Protein AF-A0A350PFJ7-F1 (afdb_monomer)

Foldseek 3Di:
DDDDDPVRVVVVVVVVVVVVVVVVVVVVVVVPDDPPDAEEAEEDLDPPFDDDPRTYNAPQVNLVPHAAQHEYEQEWDLDENEEYEREQHHNYEYEWPQQPPVSCPDDVSTTSEYEEYEYEPYDNYHYYRHHYNYYHHDYPVD

Mean predicted aligned error: 9.51 Å

Structure (mmCIF, N/CA/C/O backbone):
data_AF-A0A350PFJ7-F1
#
_entry.id   AF-A0A350PFJ7-F1
#
loop_
_atom_site.group_PDB
_atom_site.id
_atom_site.type_symbol
_atom_site.label_atom_id
_atom_site.label_alt_id
_atom_site.label_comp_id
_atom_site.label_asym_id
_atom_site.label_entity_id
_atom_site.label_seq_id
_atom_site.pdbx_PDB_ins_code
_atom_site.Cartn_x
_atom_site.Cartn_y
_atom_site.Cartn_z
_atom_site.occupancy
_atom_site.B_iso_or_equiv
_atom_site.auth_seq_id
_atom_site.auth_comp_id
_atom_site.auth_asym_id
_atom_site.auth_atom_id
_atom_site.pdbx_PDB_model_num
ATOM 1 N N . MET A 1 1 ? -25.234 16.653 65.187 1.00 51.38 1 MET A N 1
ATOM 2 C CA . MET A 1 1 ? -24.489 15.515 64.608 1.00 51.38 1 MET A CA 1
ATOM 3 C C . MET A 1 1 ? -25.539 14.545 64.087 1.00 51.38 1 MET A C 1
ATOM 5 O O . MET A 1 1 ? -26.261 13.980 64.895 1.00 51.38 1 MET A O 1
ATOM 9 N N . GLY A 1 2 ? -25.783 14.527 62.773 1.00 57.94 2 GLY A N 1
ATOM 10 C CA . GLY A 1 2 ? -26.929 13.815 62.195 1.00 57.94 2 GLY A CA 1
ATOM 11 C C . GLY A 1 2 ? -26.809 12.311 62.425 1.00 57.94 2 GLY A C 1
ATOM 12 O O . GLY A 1 2 ? -25.843 11.702 61.976 1.00 57.94 2 GLY A O 1
ATOM 13 N N . ILE A 1 3 ? -27.760 11.730 63.156 1.00 60.72 3 ILE A N 1
ATOM 14 C CA . ILE A 1 3 ? -27.820 10.288 63.394 1.00 60.72 3 ILE A CA 1
ATOM 15 C C . ILE A 1 3 ? -28.457 9.676 62.147 1.00 60.72 3 ILE A C 1
ATOM 17 O O . ILE A 1 3 ? -29.678 9.673 62.000 1.00 60.72 3 ILE A O 1
ATOM 21 N N . TYR A 1 4 ? -27.635 9.228 61.202 1.00 71.44 4 TYR A N 1
ATOM 22 C CA . TYR A 1 4 ? -28.133 8.422 60.093 1.00 71.44 4 TYR A CA 1
ATOM 23 C C . TYR A 1 4 ? -28.652 7.094 60.650 1.00 71.44 4 TYR A C 1
ATOM 25 O O . TYR A 1 4 ? -28.008 6.475 61.497 1.00 71.44 4 TYR A O 1
ATOM 33 N N . SER A 1 5 ? -29.823 6.654 60.189 1.00 81.81 5 SER A N 1
ATOM 34 C CA . SER A 1 5 ? -30.316 5.315 60.512 1.00 81.81 5 SER A CA 1
ATOM 35 C C . SER A 1 5 ? -29.375 4.260 59.919 1.00 81.81 5 SER A C 1
ATOM 37 O O . SER A 1 5 ? -28.733 4.506 58.896 1.00 81.81 5 SER A O 1
ATOM 39 N N . ASN A 1 6 ? -29.314 3.064 60.517 1.00 84.06 6 ASN A N 1
ATOM 40 C CA . ASN A 1 6 ? -28.533 1.948 59.958 1.00 84.06 6 ASN A CA 1
ATOM 41 C C . ASN A 1 6 ? -28.892 1.676 58.484 1.00 84.06 6 ASN A C 1
ATOM 43 O O . ASN A 1 6 ? -28.002 1.451 57.670 1.00 84.06 6 ASN A O 1
ATOM 47 N N . LEU A 1 7 ? -30.175 1.816 58.128 1.00 83.06 7 LEU A N 1
ATOM 48 C CA . LEU A 1 7 ? -30.663 1.720 56.748 1.00 83.06 7 LEU A CA 1
ATOM 49 C C . LEU A 1 7 ? -30.056 2.794 55.826 1.00 83.06 7 LEU A C 1
ATOM 51 O O . LEU A 1 7 ? -29.713 2.509 54.682 1.00 83.06 7 LEU A O 1
ATOM 55 N N . GLY A 1 8 ? -29.893 4.028 56.314 1.00 82.94 8 GLY A N 1
ATOM 56 C CA . GLY A 1 8 ? -29.257 5.112 55.561 1.00 82.94 8 GLY A CA 1
ATOM 57 C C . GLY A 1 8 ? -27.761 4.880 55.325 1.00 82.94 8 GLY A C 1
ATOM 58 O O . GLY A 1 8 ? -27.262 5.149 54.232 1.00 82.94 8 GLY A O 1
ATOM 59 N N . ILE A 1 9 ? -27.054 4.329 56.317 1.00 85.75 9 ILE A N 1
ATOM 60 C CA . ILE A 1 9 ? -25.631 3.965 56.202 1.00 85.75 9 ILE A CA 1
ATOM 61 C C . ILE A 1 9 ? -25.450 2.815 55.202 1.00 85.75 9 ILE A C 1
ATOM 63 O O . ILE A 1 9 ? -24.566 2.870 54.345 1.00 85.75 9 ILE A O 1
ATOM 67 N N . GLU A 1 10 ? -26.309 1.796 55.268 1.00 89.88 10 GLU A N 1
ATOM 68 C CA . GLU A 1 10 ? -26.300 0.666 54.336 1.00 89.88 10 GLU A CA 1
ATOM 69 C C . GLU A 1 10 ? -26.555 1.122 52.893 1.00 89.88 10 GLU A C 1
ATOM 71 O O . GLU A 1 10 ? -25.810 0.755 51.979 1.00 89.88 10 GLU A O 1
ATOM 76 N N . TYR A 1 11 ? -27.548 1.994 52.689 1.00 87.62 11 TYR A N 1
ATOM 77 C CA .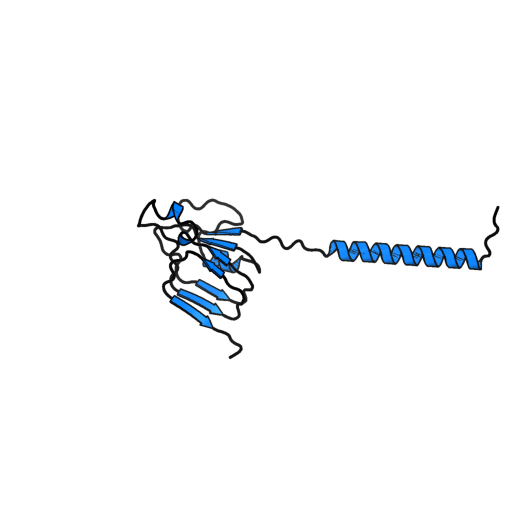 TYR A 1 11 ? -27.853 2.551 51.373 1.00 87.62 11 TYR A CA 1
ATOM 78 C C . TYR A 1 11 ? -26.674 3.350 50.805 1.00 87.62 11 TYR A C 1
ATOM 80 O O . TYR A 1 11 ? -26.305 3.173 49.643 1.00 87.62 11 TYR A O 1
ATOM 88 N N . PHE A 1 12 ? -26.036 4.187 51.626 1.00 88.88 12 PHE A N 1
ATOM 89 C CA . PHE A 1 12 ? -24.862 4.958 51.219 1.00 88.88 12 PHE A CA 1
ATOM 90 C C . PHE A 1 12 ? -23.678 4.061 50.828 1.00 88.88 12 PHE A C 1
ATOM 92 O O . PHE A 1 12 ? -23.053 4.280 49.788 1.00 88.88 12 PHE A O 1
ATOM 99 N N . ASN A 1 13 ? -23.392 3.018 51.611 1.00 91.56 13 ASN A N 1
ATOM 100 C CA . ASN A 1 13 ? -22.319 2.068 51.303 1.00 91.56 13 ASN A CA 1
ATOM 101 C C . ASN A 1 13 ? -22.591 1.312 49.997 1.00 91.56 13 ASN A C 1
ATOM 103 O O . ASN A 1 13 ? -21.701 1.204 49.153 1.00 91.56 13 ASN A O 1
ATOM 107 N N . LYS A 1 14 ? -23.840 0.885 49.778 1.00 92.44 14 LYS A N 1
ATOM 108 C CA . LYS A 1 14 ? -24.258 0.249 48.525 1.00 92.44 14 LYS A CA 1
ATOM 109 C C . LYS A 1 14 ? -24.057 1.174 47.321 1.00 92.44 14 LYS A C 1
ATOM 111 O O . LYS A 1 14 ? -23.516 0.736 46.309 1.00 92.44 14 LYS A O 1
ATOM 116 N N . GLN A 1 15 ? -24.432 2.451 47.434 1.00 93.75 15 GLN A N 1
ATOM 117 C CA . GLN A 1 15 ? -24.214 3.448 46.377 1.00 93.75 15 GLN A CA 1
ATOM 118 C C . GLN A 1 15 ? -22.722 3.672 46.098 1.00 93.75 15 GLN A C 1
ATOM 120 O O . GLN A 1 15 ? -22.299 3.684 44.942 1.00 93.75 15 GLN A O 1
ATOM 125 N N . LYS A 1 16 ? -21.900 3.766 47.148 1.00 92.94 16 LYS A N 1
ATOM 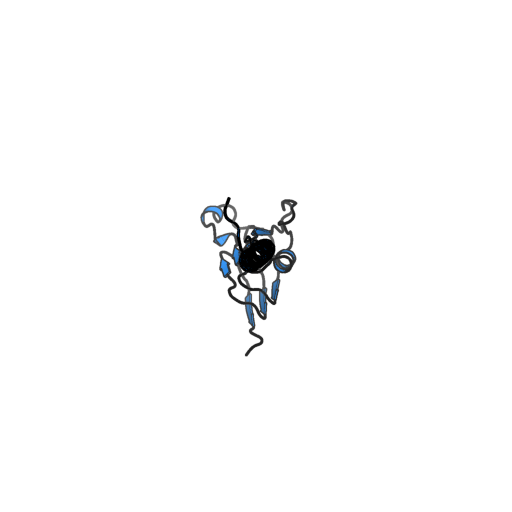126 C CA . LYS A 1 16 ? -20.440 3.892 47.036 1.00 92.94 16 LYS A CA 1
ATOM 127 C C . LYS A 1 16 ? -19.813 2.699 46.311 1.00 92.94 16 LYS A C 1
ATOM 129 O O . LYS A 1 16 ? -18.929 2.889 45.477 1.00 92.94 16 LYS A O 1
ATOM 134 N N . ASP A 1 17 ? -20.261 1.482 46.601 1.00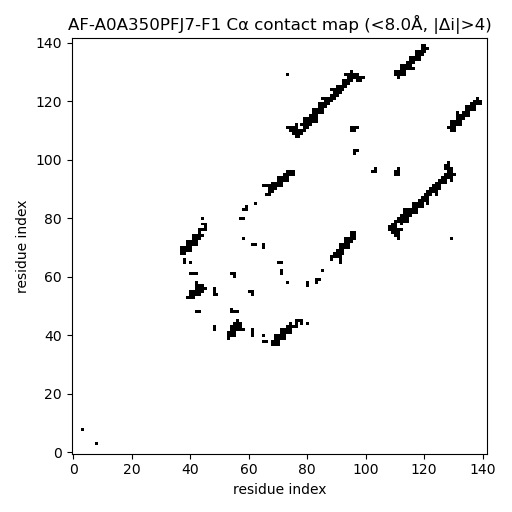 94.75 17 ASP A N 1
ATOM 135 C CA . ASP A 1 17 ? -19.747 0.280 45.942 1.00 94.75 17 ASP A CA 1
ATOM 136 C C . ASP A 1 17 ? -20.210 0.172 44.486 1.00 94.75 17 ASP A C 1
ATOM 138 O O . ASP A 1 17 ? -19.428 -0.238 43.628 1.00 94.75 17 ASP A O 1
ATOM 142 N N . ILE A 1 18 ? -21.433 0.610 44.175 1.00 95.50 18 ILE A N 1
ATOM 143 C CA . ILE A 1 18 ? -21.905 0.746 42.790 1.00 95.50 18 ILE A CA 1
ATOM 144 C C . ILE A 1 18 ? -21.035 1.757 42.029 1.00 95.50 18 ILE A C 1
ATOM 146 O O . ILE A 1 18 ? -20.537 1.434 40.952 1.00 95.50 18 ILE A O 1
ATOM 150 N N . MET A 1 19 ? -20.764 2.934 42.602 1.00 95.88 19 MET A N 1
ATOM 151 C CA . MET A 1 19 ? -19.914 3.953 41.970 1.00 95.88 19 MET A CA 1
ATOM 152 C C . MET A 1 19 ? -18.490 3.451 41.702 1.00 95.88 19 MET A C 1
ATOM 154 O O . MET A 1 19 ? -17.950 3.701 40.627 1.00 95.88 19 MET A O 1
ATOM 158 N N . LYS A 1 20 ? -17.887 2.694 42.627 1.00 93.56 20 LYS A N 1
ATOM 159 C CA . LYS A 1 20 ? -16.562 2.082 42.412 1.00 93.56 20 LYS A CA 1
ATOM 160 C C . LYS A 1 20 ? -16.563 1.075 41.266 1.00 93.56 20 LYS A C 1
ATOM 162 O O . LYS A 1 20 ? -15.615 1.049 40.488 1.00 93.56 20 LYS A O 1
ATOM 167 N N . LYS A 1 21 ? -17.610 0.252 41.156 1.00 94.75 21 LYS A N 1
ATOM 168 C CA . LYS A 1 21 ? -17.749 -0.724 40.064 1.00 94.75 21 LYS A CA 1
ATOM 169 C C . LYS A 1 21 ? -17.904 -0.029 38.715 1.00 94.75 21 LYS A C 1
ATOM 171 O O . LYS A 1 21 ? -17.262 -0.441 37.756 1.00 94.75 21 LYS A O 1
ATOM 176 N N . ILE A 1 22 ? -18.698 1.043 38.660 1.00 95.56 22 ILE A N 1
ATOM 177 C CA . ILE A 1 22 ? -18.850 1.871 37.455 1.00 95.56 22 ILE A CA 1
ATOM 178 C C . ILE A 1 22 ? -17.509 2.501 37.069 1.00 95.56 22 ILE A C 1
ATOM 180 O O . ILE A 1 22 ? -17.117 2.430 35.909 1.00 95.56 22 ILE A O 1
ATOM 184 N N . LEU A 1 23 ? -16.775 3.061 38.035 1.00 95.69 23 LEU A N 1
ATOM 185 C CA . LEU A 1 23 ? -15.456 3.645 37.786 1.00 95.69 23 LEU A CA 1
ATOM 186 C C . LEU A 1 23 ? -14.456 2.600 37.268 1.00 95.69 23 LEU A C 1
ATOM 188 O O . LEU A 1 23 ? -13.729 2.866 36.317 1.00 95.69 23 LEU A O 1
ATOM 192 N N . PHE A 1 24 ? -14.445 1.405 37.863 1.00 95.50 24 PHE A N 1
ATOM 193 C CA . PHE A 1 24 ? -13.586 0.307 37.423 1.00 95.50 24 PHE A CA 1
ATOM 194 C C . PHE A 1 24 ? -13.915 -0.138 35.994 1.00 95.50 24 PHE A C 1
ATOM 196 O O . PHE A 1 24 ? -13.009 -0.305 35.182 1.00 95.50 24 PHE A O 1
ATOM 203 N N . LEU A 1 25 ? -15.204 -0.266 35.665 1.00 95.25 25 LEU A N 1
ATOM 204 C CA . LEU A 1 25 ? -15.653 -0.601 34.314 1.00 95.25 25 LEU A CA 1
ATOM 205 C C . LEU A 1 25 ? -15.230 0.469 33.300 1.00 95.25 25 LEU A C 1
ATOM 207 O O . LEU A 1 25 ? -14.749 0.130 32.224 1.00 95.25 25 LEU A O 1
ATOM 211 N N . LEU A 1 26 ? -15.359 1.750 33.652 1.00 94.88 26 LEU A N 1
ATOM 212 C CA . LEU A 1 26 ? -14.966 2.852 32.775 1.00 94.88 26 LEU A CA 1
ATOM 213 C C . LEU A 1 26 ? -13.462 2.810 32.457 1.00 94.88 26 LEU A C 1
ATOM 215 O O . LEU A 1 26 ? -13.070 2.961 31.304 1.00 94.88 26 LEU A O 1
ATOM 219 N N . ILE A 1 27 ? -12.623 2.556 33.467 1.00 92.88 27 ILE A N 1
ATOM 220 C CA . ILE A 1 27 ? -11.168 2.426 33.291 1.00 92.88 27 ILE A CA 1
ATOM 221 C C . ILE A 1 27 ? -10.830 1.194 32.442 1.00 92.88 27 ILE A C 1
ATOM 223 O O . ILE A 1 27 ? -9.974 1.285 31.567 1.00 92.88 27 ILE A O 1
ATOM 227 N N . ALA A 1 28 ? -11.516 0.068 32.655 1.00 91.50 28 ALA A N 1
ATOM 228 C CA . ALA A 1 28 ? -11.304 -1.147 31.871 1.00 91.50 28 ALA A CA 1
ATOM 229 C C . ALA A 1 28 ? -11.630 -0.944 30.380 1.00 91.50 28 ALA A C 1
ATOM 231 O O . ALA A 1 28 ? -10.858 -1.378 29.533 1.00 91.50 28 ALA A O 1
ATOM 232 N N . VAL A 1 29 ? -12.718 -0.232 30.060 1.00 91.25 29 VAL A N 1
ATOM 233 C CA . VAL A 1 29 ? -13.089 0.102 28.671 1.00 91.25 29 VAL A CA 1
ATOM 234 C C . VAL A 1 29 ? -12.080 1.062 28.036 1.00 91.25 29 VAL A C 1
ATOM 236 O O . VAL A 1 29 ? -11.696 0.892 26.884 1.00 91.25 29 VAL A O 1
ATOM 239 N N . LEU A 1 30 ? -11.597 2.058 28.782 1.00 87.44 30 LEU A N 1
ATOM 240 C CA . LEU A 1 30 ? -10.575 2.977 28.271 1.00 87.44 30 LEU A CA 1
ATOM 241 C C . LEU A 1 30 ? -9.227 2.278 28.039 1.00 87.44 30 LEU A C 1
ATOM 243 O O . LEU A 1 30 ? -8.510 2.637 27.110 1.00 87.44 30 LEU A O 1
ATOM 247 N N . ALA A 1 31 ? -8.897 1.261 28.839 1.00 84.06 31 ALA A N 1
ATOM 248 C CA . ALA A 1 31 ? -7.673 0.479 28.685 1.00 84.06 31 ALA A CA 1
ATOM 249 C C . ALA A 1 31 ? -7.675 -0.429 27.441 1.00 84.06 31 ALA A C 1
ATOM 251 O O . ALA A 1 31 ? -6.606 -0.829 26.990 1.00 84.06 31 ALA A O 1
ATOM 252 N N . THR A 1 32 ? -8.845 -0.741 26.870 1.00 78.25 32 THR A N 1
ATOM 253 C CA . THR A 1 32 ? -8.956 -1.538 25.634 1.00 78.25 32 THR A CA 1
ATOM 254 C C . THR A 1 32 ? -8.892 -0.704 24.356 1.00 78.25 32 THR A C 1
ATOM 256 O O . THR A 1 32 ? -8.967 -1.261 23.264 1.00 78.25 32 THR A O 1
ATOM 259 N N . GLN A 1 33 ? -8.754 0.620 24.458 1.00 75.31 33 GLN A N 1
ATOM 260 C CA . GLN A 1 33 ? -8.657 1.481 23.283 1.00 75.31 33 GLN A CA 1
ATOM 261 C C . GLN A 1 33 ? -7.281 1.307 22.627 1.00 75.31 33 GLN A C 1
ATOM 263 O O . GLN A 1 33 ? -6.297 1.919 23.039 1.00 75.31 33 GLN A O 1
ATOM 268 N N . THR A 1 34 ? -7.203 0.488 21.582 1.00 64.94 34 THR A N 1
ATOM 269 C CA . THR A 1 34 ? -6.045 0.466 20.686 1.00 64.94 34 THR A CA 1
ATOM 270 C C . THR A 1 34 ? -6.133 1.666 19.750 1.00 64.94 34 THR A C 1
ATOM 272 O O . THR A 1 34 ? -7.104 1.813 19.009 1.00 64.94 34 THR A O 1
ATOM 275 N N . THR A 1 35 ? -5.133 2.543 19.769 1.00 61.06 35 THR A N 1
ATOM 276 C CA . THR A 1 35 ? -5.012 3.603 18.765 1.00 61.06 35 THR A CA 1
ATOM 277 C C . THR A 1 35 ? -4.598 2.970 17.439 1.00 61.06 35 THR A C 1
ATOM 279 O O . THR A 1 35 ? -3.436 2.603 17.276 1.00 61.06 35 THR A O 1
ATOM 282 N N . THR A 1 36 ? -5.523 2.830 16.492 1.00 64.94 36 THR A N 1
ATOM 283 C CA . THR A 1 36 ? -5.183 2.486 15.106 1.00 64.94 36 THR A CA 1
ATOM 284 C C . THR A 1 36 ? -4.641 3.742 14.426 1.00 64.94 36 THR A C 1
ATOM 286 O O . THR A 1 36 ? -5.402 4.569 13.920 1.00 64.94 36 THR A O 1
ATOM 289 N N . ALA A 1 37 ? -3.327 3.944 14.493 1.00 67.19 37 ALA A N 1
ATOM 290 C CA . ALA A 1 37 ? -2.664 4.921 13.640 1.00 67.19 37 ALA A CA 1
ATOM 291 C C . ALA A 1 37 ? -2.440 4.283 12.265 1.00 67.19 37 ALA A C 1
ATOM 293 O O . ALA A 1 37 ? -2.027 3.131 12.192 1.00 67.19 37 ALA A O 1
ATOM 294 N N . GLN A 1 38 ? -2.715 5.030 11.197 1.00 78.62 38 GLN A N 1
ATOM 295 C CA . GLN A 1 38 ? -2.343 4.628 9.843 1.00 78.62 38 GLN A CA 1
ATOM 296 C C . GLN A 1 38 ? -0.815 4.599 9.747 1.00 78.62 38 GLN A C 1
ATOM 298 O O . GLN A 1 38 ? -0.169 5.632 9.963 1.00 78.62 38 GLN A O 1
ATOM 303 N N . ASN A 1 39 ? -0.237 3.440 9.435 1.00 90.25 39 ASN A N 1
ATOM 304 C CA . ASN A 1 39 ? 1.194 3.326 9.204 1.00 90.25 39 ASN A CA 1
ATOM 305 C C . ASN A 1 39 ? 1.521 3.695 7.760 1.00 90.25 39 ASN A C 1
ATOM 307 O O . ASN A 1 39 ? 0.738 3.486 6.831 1.00 90.25 39 ASN A O 1
ATOM 311 N N . ILE A 1 40 ? 2.718 4.252 7.589 1.00 93.81 40 ILE A N 1
ATOM 312 C CA . ILE A 1 40 ? 3.312 4.474 6.278 1.00 93.81 40 ILE A CA 1
ATOM 313 C C . ILE A 1 40 ? 4.506 3.537 6.161 1.00 93.81 40 ILE A C 1
ATOM 315 O O . ILE A 1 40 ? 5.464 3.652 6.934 1.00 93.81 40 ILE A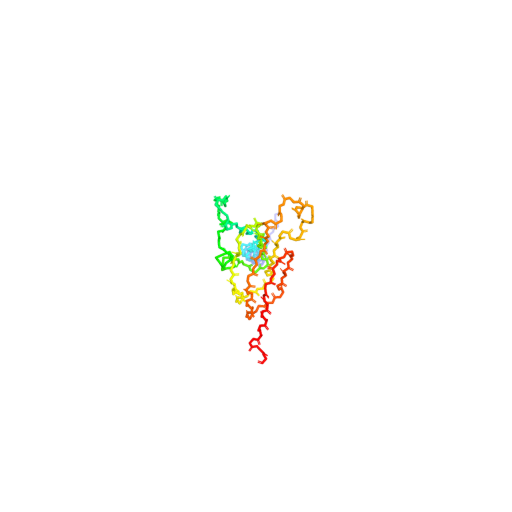 O 1
ATOM 319 N N . LEU A 1 41 ? 4.422 2.626 5.200 1.00 95.62 41 LEU A N 1
ATOM 320 C CA . LEU A 1 41 ? 5.488 1.737 4.775 1.00 95.62 41 LEU A CA 1
ATOM 321 C C . LEU A 1 41 ? 6.121 2.338 3.519 1.00 95.62 41 LEU A C 1
ATOM 323 O O . LEU A 1 41 ? 5.435 2.944 2.692 1.00 95.62 41 LEU A O 1
ATOM 327 N N . ILE A 1 42 ? 7.432 2.209 3.383 1.00 94.81 42 ILE A N 1
ATOM 328 C CA . ILE A 1 42 ? 8.192 2.707 2.239 1.00 94.81 42 ILE A CA 1
ATOM 329 C C . ILE A 1 42 ? 8.901 1.515 1.615 1.00 94.81 42 ILE A C 1
ATOM 331 O O . ILE A 1 42 ? 9.597 0.775 2.304 1.00 94.81 42 ILE A O 1
ATOM 335 N N . VAL A 1 43 ? 8.731 1.344 0.311 1.00 95.44 43 VAL A N 1
ATOM 336 C CA . VAL A 1 43 ? 9.385 0.284 -0.452 1.00 95.44 43 VAL A CA 1
ATOM 337 C C . VAL A 1 43 ? 10.362 0.925 -1.412 1.00 95.44 43 VAL A C 1
ATOM 339 O O . VAL A 1 43 ? 9.966 1.780 -2.201 1.00 95.44 43 VAL A O 1
ATOM 342 N N . ASP A 1 44 ? 11.624 0.528 -1.330 1.00 93.62 44 ASP A N 1
ATOM 343 C CA . ASP A 1 44 ? 12.698 0.964 -2.215 1.00 93.62 44 ASP A CA 1
ATOM 344 C C . ASP A 1 44 ? 13.547 -0.260 -2.572 1.00 93.62 44 ASP A C 1
ATOM 346 O O . ASP A 1 44 ? 14.342 -0.739 -1.766 1.00 93.62 44 ASP A O 1
ATOM 350 N N . ASN A 1 45 ? 13.360 -0.797 -3.779 1.00 93.06 45 ASN A N 1
ATOM 351 C CA . ASN A 1 45 ? 14.127 -1.948 -4.275 1.00 93.06 45 ASN A CA 1
ATOM 352 C C . ASN A 1 45 ? 15.492 -1.540 -4.875 1.00 93.06 45 ASN A C 1
ATOM 354 O O . ASN A 1 45 ? 16.107 -2.316 -5.610 1.00 93.06 45 ASN A O 1
ATOM 358 N N . THR A 1 46 ? 15.963 -0.315 -4.617 1.00 88.88 46 THR A N 1
ATOM 359 C CA . THR A 1 46 ? 17.305 0.126 -5.005 1.00 88.88 46 THR A CA 1
ATOM 360 C C . THR A 1 46 ? 18.324 -0.148 -3.902 1.00 88.88 46 THR A C 1
ATOM 362 O O . THR A 1 46 ? 18.001 -0.230 -2.718 1.00 88.88 46 THR A O 1
ATOM 365 N N . ASP A 1 47 ? 19.605 -0.159 -4.268 1.00 81.25 47 ASP A N 1
ATOM 366 C CA . ASP A 1 47 ? 20.724 -0.299 -3.322 1.00 81.25 47 ASP A CA 1
ATOM 367 C C . ASP A 1 47 ? 20.825 0.861 -2.302 1.00 81.25 47 ASP A C 1
ATOM 369 O O . ASP A 1 47 ? 21.714 0.872 -1.448 1.00 81.25 47 ASP A O 1
ATOM 373 N N . LYS A 1 48 ? 19.957 1.879 -2.410 1.00 74.88 48 LYS A N 1
ATOM 374 C CA . LYS A 1 48 ? 19.887 3.044 -1.516 1.00 74.88 48 LYS A CA 1
ATOM 375 C C . LYS A 1 48 ? 18.798 2.931 -0.452 1.00 74.88 48 LYS A C 1
ATOM 377 O O . LYS A 1 48 ? 18.605 3.903 0.282 1.00 74.88 48 LYS A O 1
ATOM 382 N N . ASN A 1 49 ? 18.118 1.790 -0.365 1.00 75.31 49 ASN A N 1
ATOM 383 C CA . ASN A 1 49 ? 17.039 1.585 0.589 1.00 75.31 49 ASN A CA 1
ATOM 384 C C . ASN A 1 49 ? 17.482 1.921 2.031 1.00 75.31 49 ASN A C 1
ATOM 386 O O . ASN A 1 49 ? 18.454 1.336 2.530 1.00 75.31 49 ASN A O 1
ATOM 390 N N . PRO A 1 50 ? 16.814 2.867 2.717 1.00 75.94 50 PRO A N 1
ATOM 391 C CA . PRO A 1 50 ? 17.078 3.145 4.122 1.00 75.94 50 PRO A CA 1
ATOM 392 C C . PRO A 1 50 ? 16.798 1.921 4.999 1.00 75.94 50 PRO A C 1
ATOM 394 O O . PRO A 1 50 ? 15.900 1.132 4.731 1.00 75.94 50 PRO A O 1
ATOM 397 N N . SER A 1 51 ? 17.519 1.782 6.110 1.00 76.88 51 SER A N 1
ATOM 398 C CA . SER A 1 51 ? 17.192 0.764 7.115 1.00 76.88 51 SER A CA 1
ATOM 399 C C . SER A 1 51 ? 16.160 1.302 8.112 1.00 76.88 51 SER A C 1
ATOM 401 O O . SER A 1 51 ? 16.303 2.416 8.617 1.00 76.88 51 SER A O 1
ATOM 403 N N . GLY A 1 52 ? 15.150 0.503 8.453 1.00 83.50 52 GLY A N 1
ATOM 404 C CA . GLY A 1 52 ? 14.156 0.836 9.475 1.00 83.50 52 GLY A CA 1
ATOM 405 C C . GLY A 1 52 ? 12.997 -0.157 9.490 1.00 83.50 52 GLY A C 1
ATOM 406 O O . GLY A 1 52 ? 12.861 -0.955 8.574 1.00 83.50 52 GLY A O 1
ATOM 407 N N . SER A 1 53 ? 12.151 -0.106 10.522 1.00 85.88 53 SER A N 1
ATOM 408 C CA . SER A 1 53 ? 11.042 -1.062 10.686 1.00 85.88 53 SER A CA 1
ATOM 409 C C . SER A 1 53 ? 9.950 -0.950 9.621 1.00 85.88 53 SER A C 1
ATOM 411 O O . SER A 1 53 ? 9.208 -1.900 9.429 1.00 85.88 53 SER A O 1
ATOM 413 N N . ASN A 1 54 ? 9.843 0.206 8.959 1.00 92.25 54 ASN A N 1
ATOM 414 C CA . ASN A 1 54 ? 8.814 0.488 7.956 1.00 92.25 54 ASN A CA 1
ATOM 415 C C . ASN A 1 54 ? 9.402 0.591 6.538 1.00 92.25 54 ASN A C 1
ATOM 417 O O . ASN A 1 54 ? 8.736 1.107 5.643 1.00 92.25 54 ASN A O 1
ATOM 421 N N . TYR A 1 55 ? 10.659 0.181 6.357 1.00 94.12 55 TYR A N 1
ATOM 422 C CA . TYR A 1 55 ? 11.353 0.208 5.074 1.00 94.12 55 TYR A CA 1
ATOM 423 C C . TYR A 1 55 ? 11.541 -1.216 4.564 1.00 94.12 55 TYR A C 1
ATOM 425 O O . TYR A 1 55 ? 12.030 -2.074 5.296 1.00 94.12 55 TYR A O 1
ATOM 433 N N . TYR A 1 56 ? 11.177 -1.439 3.308 1.00 95.62 56 TYR A N 1
ATOM 434 C CA . TYR A 1 56 ? 11.198 -2.747 2.661 1.00 95.62 56 TYR A CA 1
ATOM 435 C C . TYR A 1 56 ? 11.935 -2.648 1.332 1.00 95.62 56 TYR A C 1
ATOM 437 O O . TYR A 1 56 ? 11.856 -1.631 0.642 1.00 95.62 56 TYR A O 1
ATOM 445 N N . SER A 1 57 ? 12.695 -3.681 0.979 1.00 94.81 57 SER A N 1
ATOM 446 C CA . SER A 1 57 ? 13.311 -3.799 -0.353 1.00 94.81 57 SER A CA 1
ATOM 447 C C . SER A 1 57 ? 12.407 -4.508 -1.352 1.00 94.81 57 SER A C 1
ATOM 449 O O . SER A 1 57 ? 12.638 -4.416 -2.553 1.00 94.81 57 SER A O 1
ATOM 451 N N . ASP A 1 58 ? 11.394 -5.206 -0.851 1.00 95.38 58 ASP A N 1
ATOM 452 C CA . ASP A 1 58 ? 10.458 -6.000 -1.624 1.00 95.38 58 ASP A CA 1
ATOM 453 C C . ASP A 1 58 ? 9.024 -5.512 -1.376 1.00 95.38 58 ASP A C 1
ATOM 455 O O . ASP A 1 58 ? 8.648 -5.175 -0.249 1.00 95.38 58 ASP A O 1
ATOM 459 N N . LEU A 1 59 ? 8.235 -5.402 -2.450 1.00 97.50 59 LEU A N 1
ATOM 460 C CA . LEU A 1 59 ? 6.870 -4.887 -2.356 1.00 97.50 59 LEU A CA 1
ATOM 461 C C . LEU A 1 59 ? 5.920 -5.914 -1.737 1.00 97.50 59 LEU A C 1
ATOM 463 O O . LEU A 1 59 ? 5.023 -5.504 -1.002 1.00 97.50 59 LEU A O 1
ATOM 467 N N . GLN A 1 60 ? 6.126 -7.211 -1.982 1.00 98.00 60 GLN A N 1
ATOM 468 C CA . GLN A 1 60 ? 5.311 -8.255 -1.371 1.00 98.00 60 GLN A CA 1
ATOM 469 C C . GLN A 1 60 ? 5.537 -8.289 0.139 1.00 98.00 60 GLN A C 1
ATOM 471 O O . GLN A 1 60 ? 4.570 -8.275 0.888 1.00 98.00 60 GLN A O 1
ATOM 476 N N . GLU A 1 61 ? 6.784 -8.203 0.609 1.00 96.75 61 GLU A N 1
ATOM 477 C CA . GLU A 1 61 ? 7.077 -8.142 2.050 1.00 96.75 61 GLU A CA 1
ATOM 478 C C . GLU A 1 61 ? 6.392 -6.947 2.739 1.00 96.75 61 GLU A C 1
ATOM 480 O O . GLU A 1 61 ? 5.903 -7.058 3.868 1.00 96.75 61 GLU A O 1
ATOM 485 N N . ALA A 1 62 ? 6.335 -5.794 2.062 1.00 97.00 62 ALA A N 1
ATOM 486 C CA . ALA A 1 62 ? 5.638 -4.614 2.567 1.00 97.00 62 ALA A CA 1
ATOM 487 C C . ALA A 1 62 ? 4.117 -4.805 2.584 1.00 97.00 62 ALA A C 1
ATOM 489 O O . ALA A 1 62 ? 3.457 -4.382 3.535 1.00 97.00 62 ALA A O 1
ATOM 490 N N . ILE A 1 63 ? 3.562 -5.433 1.544 1.00 97.44 63 ILE A N 1
ATOM 491 C CA . ILE A 1 63 ? 2.152 -5.821 1.502 1.00 97.44 63 ILE A CA 1
ATOM 492 C C . ILE A 1 63 ? 1.888 -6.756 2.674 1.00 97.44 63 ILE A C 1
ATOM 494 O O . ILE A 1 63 ? 1.098 -6.390 3.533 1.00 97.44 63 ILE A O 1
ATOM 498 N N . ASP A 1 64 ? 2.617 -7.859 2.811 1.00 96.19 64 ASP A N 1
ATOM 499 C CA . ASP A 1 64 ? 2.474 -8.854 3.877 1.00 96.19 64 ASP A CA 1
ATOM 500 C C . ASP A 1 64 ? 2.481 -8.226 5.279 1.00 96.19 64 ASP A C 1
ATOM 502 O O . ASP A 1 64 ? 1.634 -8.564 6.107 1.00 96.19 64 ASP A O 1
ATOM 506 N N . ALA A 1 65 ? 3.348 -7.243 5.523 1.00 94.50 65 ALA A N 1
ATOM 507 C CA . ALA A 1 65 ? 3.442 -6.551 6.807 1.00 94.50 65 ALA A CA 1
ATOM 508 C C . ALA A 1 65 ? 2.378 -5.462 7.053 1.00 94.50 65 ALA A C 1
ATOM 510 O O . ALA A 1 65 ? 2.194 -5.049 8.202 1.00 94.50 65 ALA A O 1
ATOM 511 N N . ALA A 1 66 ? 1.698 -4.967 6.015 1.00 94.62 66 ALA A N 1
ATOM 512 C CA . ALA A 1 66 ? 0.725 -3.887 6.155 1.00 94.62 66 ALA A CA 1
ATOM 513 C C . ALA A 1 66 ? -0.523 -4.312 6.952 1.00 94.62 66 ALA A C 1
ATOM 515 O O . ALA A 1 66 ? -0.998 -5.447 6.883 1.00 94.62 66 ALA A O 1
ATOM 516 N N . LEU A 1 67 ? -1.107 -3.371 7.685 1.00 92.56 67 LEU A N 1
ATOM 517 C CA . LEU A 1 67 ? -2.382 -3.537 8.376 1.00 92.56 67 LEU A CA 1
ATOM 518 C C . LEU A 1 67 ? -3.503 -2.807 7.630 1.00 92.56 67 LEU A C 1
ATOM 520 O O . LEU A 1 67 ? -3.263 -2.013 6.717 1.00 92.56 67 LEU A O 1
ATOM 524 N N . SER A 1 68 ? -4.751 -3.077 8.020 1.00 90.88 68 SER A N 1
ATOM 525 C CA . SER A 1 68 ? -5.905 -2.425 7.404 1.00 90.88 68 SER A CA 1
ATOM 526 C C . SER A 1 68 ? -5.802 -0.901 7.491 1.00 90.88 68 SER A C 1
ATOM 528 O O . SER A 1 68 ? -5.592 -0.334 8.565 1.00 90.88 68 SER A O 1
ATOM 530 N N . GLY A 1 69 ? -5.989 -0.239 6.350 1.00 91.94 69 GLY A N 1
ATOM 531 C CA . GLY A 1 69 ? -5.895 1.214 6.223 1.00 91.94 69 GLY A CA 1
ATOM 532 C C . GLY A 1 69 ? -4.482 1.777 6.043 1.00 91.94 69 GLY A C 1
ATOM 533 O O . GLY A 1 69 ? -4.361 2.998 5.934 1.00 91.94 69 GLY A O 1
ATOM 534 N N . ASP A 1 70 ? -3.430 0.956 6.009 1.00 95.69 70 ASP A N 1
ATOM 535 C CA . ASP A 1 70 ? -2.053 1.436 5.838 1.00 95.69 70 ASP A CA 1
ATOM 536 C C . ASP A 1 70 ? -1.774 1.996 4.431 1.00 95.69 70 ASP A C 1
ATOM 538 O O . ASP A 1 70 ? -2.474 1.728 3.447 1.00 95.69 70 ASP A O 1
ATOM 542 N N . ILE A 1 71 ? -0.712 2.802 4.343 1.00 96.44 71 ILE A N 1
ATOM 543 C CA . ILE A 1 71 ? -0.202 3.364 3.091 1.00 96.44 71 ILE A CA 1
ATOM 544 C C . ILE A 1 71 ? 1.171 2.763 2.793 1.00 96.44 71 ILE A C 1
ATOM 546 O O . ILE A 1 71 ? 2.075 2.833 3.621 1.00 96.44 71 ILE A O 1
ATOM 550 N N . ILE A 1 72 ? 1.356 2.274 1.572 1.00 97.38 72 ILE A N 1
ATOM 551 C CA . ILE A 1 72 ? 2.638 1.839 1.027 1.00 97.38 72 ILE A CA 1
ATOM 552 C C . ILE A 1 72 ? 3.099 2.859 -0.022 1.00 97.38 72 ILE A C 1
ATOM 554 O O . ILE A 1 72 ? 2.472 3.027 -1.070 1.00 97.38 72 ILE A O 1
ATOM 558 N N . TYR A 1 73 ? 4.207 3.546 0.248 1.00 95.38 73 TYR A N 1
ATOM 559 C CA . TYR A 1 73 ? 4.905 4.382 -0.727 1.00 95.38 73 TYR A CA 1
ATOM 560 C C . TYR A 1 73 ? 5.905 3.542 -1.517 1.00 95.38 73 TYR A C 1
ATOM 562 O O . TYR A 1 73 ? 6.897 3.071 -0.970 1.00 95.38 73 TYR A O 1
ATOM 570 N N . VAL A 1 74 ? 5.665 3.399 -2.815 1.00 95.19 74 VAL A N 1
ATOM 571 C CA . VAL A 1 74 ? 6.531 2.667 -3.742 1.00 95.19 74 VAL A CA 1
ATOM 572 C C . VAL A 1 74 ? 7.506 3.651 -4.378 1.00 95.19 74 VAL A C 1
ATOM 574 O O . VAL A 1 74 ? 7.125 4.460 -5.233 1.00 95.19 74 VAL A O 1
ATOM 577 N N . MET A 1 75 ? 8.766 3.613 -3.951 1.00 91.56 75 MET A N 1
ATOM 578 C CA . MET A 1 75 ? 9.793 4.546 -4.403 1.00 91.56 75 MET A CA 1
ATOM 579 C C . MET A 1 75 ? 10.105 4.368 -5.894 1.00 91.56 75 MET A C 1
ATOM 581 O O . MET A 1 75 ? 10.028 3.259 -6.424 1.00 91.56 75 MET A O 1
ATOM 585 N N . PRO A 1 76 ? 10.483 5.446 -6.599 1.00 89.75 76 PRO A N 1
ATOM 586 C CA . PRO A 1 76 ? 10.928 5.345 -7.980 1.00 89.75 76 PRO A CA 1
ATOM 587 C C . PRO A 1 76 ? 12.213 4.523 -8.087 1.00 89.75 76 PRO A C 1
ATOM 589 O O . PRO A 1 76 ? 13.192 4.815 -7.401 1.00 89.75 76 PRO A O 1
ATOM 592 N N . SER A 1 77 ? 12.240 3.574 -9.012 1.00 89.88 77 SER A N 1
ATOM 593 C CA . SER A 1 77 ? 13.354 2.656 -9.230 1.00 89.88 77 SER A CA 1
ATOM 594 C C . SER A 1 77 ? 13.589 2.412 -10.720 1.00 89.88 77 SER A C 1
ATOM 596 O O . SER A 1 77 ? 12.644 2.532 -11.505 1.00 89.88 77 SER A O 1
ATOM 598 N N . PRO A 1 78 ? 14.822 2.077 -11.145 1.00 88.75 78 PRO A N 1
ATOM 599 C CA . PRO A 1 78 ? 15.064 1.575 -12.491 1.00 88.75 78 PRO A CA 1
ATOM 600 C C . PRO A 1 78 ? 14.618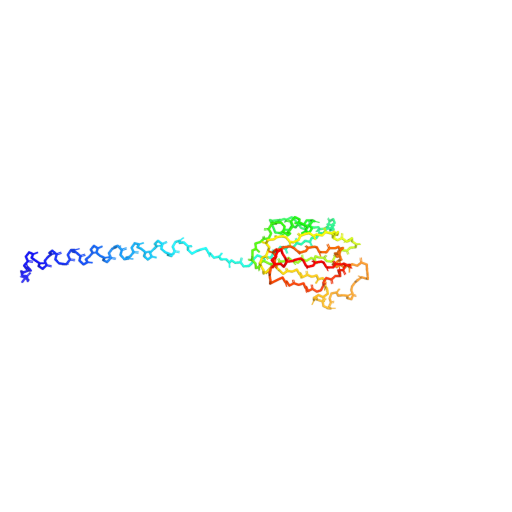 0.121 -12.678 1.00 88.75 78 PRO A C 1
ATOM 602 O O . PRO A 1 78 ? 14.590 -0.355 -13.810 1.00 88.75 78 PRO A O 1
ATOM 605 N N . ASN A 1 79 ? 14.291 -0.577 -11.588 1.00 91.44 79 ASN A N 1
ATOM 606 C CA . ASN A 1 79 ? 13.876 -1.971 -11.592 1.00 91.44 79 ASN A CA 1
ATOM 607 C C . ASN A 1 79 ? 12.391 -2.077 -11.229 1.00 91.44 79 ASN A C 1
ATOM 609 O O . ASN A 1 79 ? 11.930 -1.434 -10.284 1.00 91.44 79 ASN A O 1
ATOM 613 N N . SER A 1 80 ? 11.667 -2.947 -11.933 1.00 94.00 80 SER A N 1
ATOM 614 C CA . SER A 1 80 ? 10.300 -3.325 -11.566 1.00 94.00 80 SER A CA 1
ATOM 615 C C . SER A 1 80 ? 10.253 -3.946 -10.163 1.00 94.00 80 SER A C 1
ATOM 617 O O . SER A 1 80 ? 11.176 -4.657 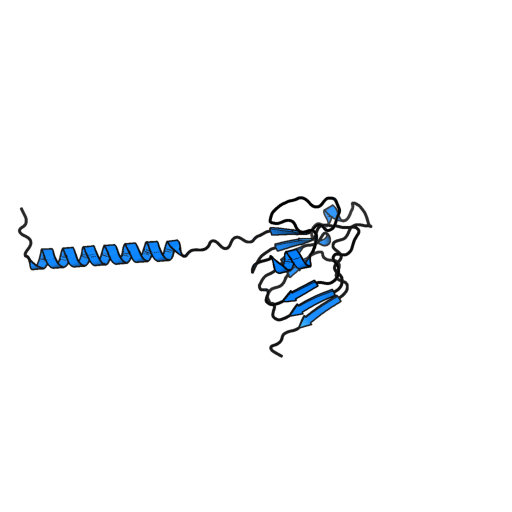-9.761 1.00 94.00 80 SER A O 1
ATOM 619 N N . TYR A 1 81 ? 9.161 -3.704 -9.439 1.00 96.44 81 TYR A N 1
ATOM 620 C CA . TYR A 1 81 ? 8.844 -4.357 -8.164 1.00 96.44 81 TYR A CA 1
ATOM 621 C C . TYR A 1 81 ? 8.266 -5.770 -8.341 1.00 96.44 81 TYR A C 1
ATOM 623 O O . TYR A 1 81 ? 7.945 -6.421 -7.354 1.00 96.44 81 TYR A O 1
ATOM 631 N N . GLY A 1 82 ? 8.160 -6.262 -9.580 1.00 97.12 82 GLY A N 1
ATOM 632 C CA . GLY A 1 82 ? 7.686 -7.613 -9.866 1.00 97.12 82 GLY A CA 1
ATOM 633 C C . GLY A 1 82 ? 6.169 -7.753 -9.760 1.00 97.12 82 GLY A C 1
ATOM 634 O O . GLY A 1 82 ? 5.434 -6.768 -9.843 1.00 97.12 82 GLY A O 1
ATOM 635 N N . ASN A 1 83 ? 5.711 -8.999 -9.650 1.00 98.19 83 ASN A N 1
ATOM 636 C CA . ASN A 1 83 ? 4.303 -9.317 -9.427 1.00 98.19 83 ASN A CA 1
ATOM 637 C C . ASN A 1 83 ? 4.025 -9.360 -7.926 1.00 98.19 83 ASN A C 1
ATOM 639 O O . ASN A 1 83 ? 4.910 -9.753 -7.167 1.00 98.19 83 ASN A O 1
ATOM 643 N N . VAL A 1 84 ? 2.813 -8.984 -7.534 1.00 98.31 84 VAL A N 1
ATOM 644 C CA . VAL A 1 84 ? 2.377 -8.992 -6.139 1.00 98.31 84 VAL A CA 1
ATOM 645 C C . VAL A 1 84 ? 0.950 -9.495 -6.008 1.00 98.31 84 VAL A C 1
ATOM 647 O O . VAL A 1 84 ? 0.116 -9.237 -6.880 1.00 98.31 84 VAL A O 1
ATOM 650 N N . ASP A 1 85 ? 0.692 -10.123 -4.871 1.00 97.50 85 ASP A N 1
ATOM 651 C CA . ASP A 1 85 ? -0.598 -10.671 -4.482 1.00 97.50 85 ASP A CA 1
ATOM 652 C C . ASP A 1 85 ? -1.113 -9.894 -3.260 1.00 97.50 85 ASP A C 1
ATOM 654 O O . ASP A 1 85 ? -0.397 -9.674 -2.275 1.00 97.50 85 ASP A O 1
ATOM 658 N N . ILE A 1 86 ? -2.357 -9.422 -3.336 1.00 96.44 86 ILE A N 1
ATOM 659 C CA . ILE A 1 86 ? -3.046 -8.706 -2.260 1.00 96.44 86 ILE A CA 1
ATOM 660 C C . ILE A 1 86 ? -4.227 -9.562 -1.810 1.00 96.44 86 ILE A C 1
ATOM 662 O O . ILE A 1 86 ? -5.301 -9.516 -2.410 1.00 96.44 86 ILE A O 1
ATOM 666 N N . GLU A 1 87 ? -4.017 -10.308 -0.728 1.00 94.44 87 GLU A N 1
ATOM 667 C CA . GLU A 1 87 ? -5.000 -11.221 -0.140 1.00 94.44 87 GLU A CA 1
ATOM 668 C C . GLU A 1 87 ? -5.485 -10.708 1.225 1.00 94.44 87 GLU A C 1
ATOM 670 O O . GLU A 1 87 ? -4.691 -10.234 2.049 1.00 94.44 87 GLU A O 1
ATOM 675 N N . ASP A 1 88 ? -6.794 -10.811 1.474 1.00 92.12 88 ASP A N 1
ATOM 676 C CA . ASP A 1 88 ? -7.433 -10.501 2.762 1.00 92.12 88 ASP A CA 1
ATOM 677 C C . ASP A 1 88 ? -7.161 -9.072 3.290 1.00 92.12 88 ASP A C 1
ATOM 679 O O . ASP A 1 88 ? -7.013 -8.847 4.498 1.00 92.12 88 ASP A O 1
ATOM 683 N N . ARG A 1 89 ? -7.085 -8.067 2.401 1.00 91.69 89 ARG A N 1
ATOM 684 C CA . ARG A 1 89 ? -6.774 -6.670 2.766 1.00 91.69 89 ARG A CA 1
ATOM 685 C C . ARG A 1 89 ? -7.965 -5.734 2.723 1.00 91.69 89 ARG A C 1
ATOM 687 O O . ARG A 1 89 ? -8.743 -5.703 1.775 1.00 91.69 89 ARG A O 1
ATOM 694 N N . GLU A 1 90 ? -8.037 -4.855 3.719 1.00 92.25 90 GLU A N 1
ATOM 695 C CA . GLU A 1 90 ? -9.016 -3.772 3.770 1.00 92.25 90 GLU A CA 1
ATOM 696 C C . GLU A 1 90 ? -8.326 -2.405 3.818 1.00 92.25 90 GLU A C 1
ATOM 698 O O . GLU A 1 90 ? -7.520 -2.120 4.703 1.00 92.25 90 GLU A O 1
ATOM 703 N N . GLY A 1 91 ? -8.664 -1.521 2.880 1.00 93.44 91 GLY A N 1
ATOM 704 C CA . GLY A 1 91 ? -8.257 -0.113 2.940 1.00 93.44 91 GLY A CA 1
ATOM 705 C C . GLY A 1 91 ? -6.783 0.160 2.623 1.00 93.44 91 GLY A C 1
ATOM 706 O O . GLY A 1 91 ? -6.305 1.261 2.897 1.00 93.44 91 GLY A O 1
ATOM 707 N N . LEU A 1 92 ? -6.050 -0.809 2.069 1.00 96.00 92 LEU A N 1
ATOM 708 C CA . LEU A 1 92 ? -4.642 -0.644 1.713 1.00 96.00 92 LEU A CA 1
ATOM 709 C C . LEU A 1 92 ? -4.479 0.361 0.559 1.00 96.00 92 LEU A C 1
ATOM 711 O O . LEU A 1 92 ? -5.156 0.280 -0.470 1.00 96.00 92 LEU A O 1
ATOM 715 N N . THR A 1 93 ? -3.559 1.313 0.715 1.00 97.44 93 THR A N 1
ATOM 716 C CA . THR A 1 93 ? -3.261 2.326 -0.308 1.00 97.44 93 THR A CA 1
ATOM 717 C C . THR A 1 93 ? -1.830 2.188 -0.815 1.00 97.44 93 THR A C 1
ATOM 719 O O . THR A 1 93 ? -0.898 2.352 -0.038 1.00 97.44 93 THR A O 1
ATOM 722 N N .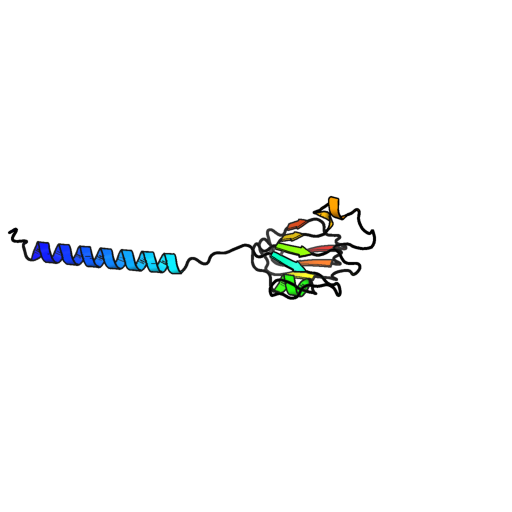 LEU A 1 94 ? -1.629 1.990 -2.119 1.00 97.44 94 LEU A N 1
ATOM 723 C CA . LEU A 1 94 ? -0.305 2.028 -2.749 1.00 97.44 94 LEU A CA 1
ATOM 724 C C . LEU A 1 94 ? -0.121 3.343 -3.519 1.00 97.44 94 LEU A C 1
ATOM 726 O O . LEU A 1 94 ? -0.952 3.720 -4.353 1.00 97.44 94 LEU A O 1
ATOM 730 N N . ILE A 1 95 ? 0.987 4.038 -3.261 1.00 95.94 95 ILE A N 1
ATOM 731 C CA . ILE A 1 95 ? 1.325 5.328 -3.873 1.00 95.94 95 ILE A CA 1
ATOM 732 C C . ILE A 1 95 ? 2.693 5.243 -4.551 1.00 95.94 95 ILE A C 1
ATOM 734 O O . ILE A 1 95 ? 3.712 5.108 -3.884 1.00 95.94 95 ILE A O 1
ATOM 738 N N . GLY A 1 96 ? 2.718 5.375 -5.874 1.00 93.44 96 GLY A N 1
ATOM 739 C CA . GLY A 1 96 ? 3.929 5.467 -6.685 1.00 93.44 96 GLY A CA 1
ATOM 740 C C . GLY A 1 96 ? 4.307 6.890 -7.101 1.00 93.44 96 GLY A C 1
ATOM 741 O O . GLY A 1 96 ? 3.614 7.871 -6.805 1.00 93.44 96 GLY A O 1
ATOM 742 N N . LEU A 1 97 ? 5.399 6.992 -7.865 1.00 86.25 97 LEU A N 1
ATOM 743 C CA . LEU A 1 97 ? 5.992 8.232 -8.380 1.00 86.25 97 LEU A CA 1
ATOM 744 C C . LEU A 1 97 ? 4.971 9.161 -9.044 1.00 86.25 97 LEU A C 1
ATOM 746 O O . LEU A 1 97 ? 5.029 10.376 -8.850 1.00 86.25 97 LEU A O 1
ATOM 750 N N . GLY A 1 98 ? 4.042 8.598 -9.825 1.00 75.88 98 GLY A N 1
ATOM 751 C CA . GLY A 1 98 ? 3.069 9.353 -10.616 1.00 75.88 98 GLY A CA 1
ATOM 752 C C . GLY A 1 98 ? 2.142 10.243 -9.782 1.00 75.88 98 GLY A C 1
ATOM 753 O O . GLY A 1 98 ? 1.512 11.146 -10.327 1.00 75.88 98 GLY A O 1
ATOM 754 N N . TYR A 1 99 ? 2.084 10.034 -8.463 1.00 77.81 99 TYR A N 1
ATOM 755 C CA . TYR A 1 99 ? 1.357 10.895 -7.534 1.00 77.81 99 TYR A CA 1
ATOM 756 C C . TYR A 1 99 ? 2.010 12.277 -7.376 1.00 77.81 99 TYR A C 1
ATOM 758 O O . TYR A 1 99 ? 1.311 13.280 -7.229 1.00 77.81 99 TYR A O 1
ATOM 766 N N . ASN A 1 100 ? 3.342 12.359 -7.445 1.00 72.69 100 ASN A N 1
ATOM 767 C CA . ASN A 1 100 ? 4.074 13.620 -7.382 1.00 72.69 100 ASN A CA 1
ATOM 768 C C . ASN A 1 100 ? 4.580 14.008 -8.776 1.00 72.69 100 ASN A C 1
AT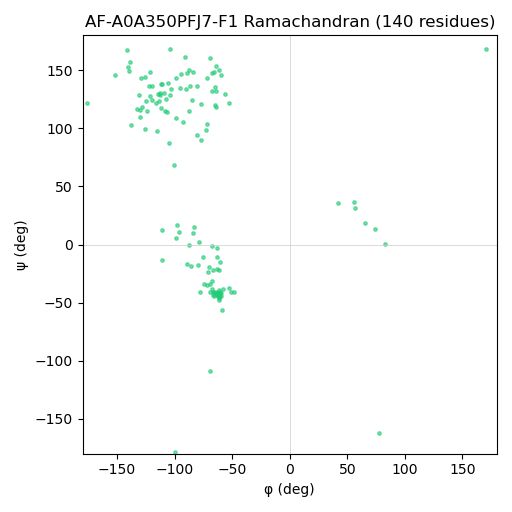OM 770 O O . ASN A 1 100 ? 5.721 13.733 -9.150 1.00 72.69 100 ASN A O 1
ATOM 774 N N . THR A 1 101 ? 3.745 14.716 -9.535 1.00 64.81 101 THR A N 1
ATOM 775 C CA . THR A 1 101 ? 4.069 15.143 -10.907 1.00 64.81 101 THR A CA 1
ATOM 776 C C . THR A 1 101 ? 5.292 16.059 -10.999 1.00 64.81 101 THR A C 1
ATOM 778 O O . THR A 1 101 ? 5.953 16.101 -12.034 1.00 64.81 101 THR A O 1
ATOM 781 N N . SER A 1 102 ? 5.664 16.734 -9.905 1.00 66.69 102 SER A N 1
ATOM 782 C CA . SER A 1 102 ? 6.888 17.546 -9.843 1.00 66.69 102 SER A CA 1
ATOM 783 C C . SER A 1 102 ? 8.163 16.691 -9.827 1.00 66.69 102 SER A C 1
ATOM 785 O O . SER A 1 102 ? 9.226 17.168 -10.225 1.00 66.69 102 SER A O 1
ATOM 787 N N . ALA A 1 103 ? 8.067 15.427 -9.396 1.00 59.12 103 ALA A N 1
ATOM 788 C CA . ALA A 1 103 ? 9.172 14.469 -9.362 1.00 59.12 103 ALA A CA 1
ATOM 789 C C . ALA A 1 103 ? 9.370 13.715 -10.694 1.00 59.12 103 ALA A C 1
ATOM 791 O O . ALA A 1 103 ? 10.467 13.220 -10.949 1.00 59.12 103 ALA A O 1
ATOM 792 N N . ILE A 1 104 ? 8.358 13.695 -11.572 1.00 60.50 104 ILE A N 1
ATOM 793 C CA . ILE A 1 104 ? 8.382 12.997 -12.875 1.00 60.50 104 ILE A CA 1
ATOM 794 C C . ILE A 1 104 ? 9.448 13.582 -13.829 1.00 60.50 104 ILE A C 1
ATOM 796 O O . ILE A 1 104 ? 9.945 12.898 -14.717 1.00 60.50 104 ILE A O 1
ATOM 800 N N . ASN A 1 105 ? 9.891 14.823 -13.608 1.00 54.97 105 ASN A N 1
ATOM 801 C CA . ASN A 1 105 ? 10.807 15.535 -14.507 1.00 54.97 105 ASN A CA 1
ATOM 802 C C . ASN A 1 105 ? 12.308 15.236 -14.309 1.00 54.97 105 ASN A C 1
ATOM 804 O O . ASN A 1 105 ? 13.129 15.970 -14.862 1.00 54.97 105 ASN A O 1
ATOM 808 N N . LYS A 1 106 ? 12.707 14.237 -13.502 1.00 54.31 106 LYS A N 1
ATOM 809 C CA . LYS A 1 106 ? 14.125 14.097 -13.104 1.00 54.31 106 LYS A CA 1
ATOM 810 C C . LYS A 1 106 ? 14.928 12.916 -13.637 1.00 54.31 106 LYS A C 1
ATOM 812 O O . LYS A 1 106 ? 16.137 13.035 -13.542 1.00 54.31 106 LYS A O 1
ATOM 817 N N . ASN A 1 107 ? 14.357 11.866 -14.227 1.00 55.12 107 AS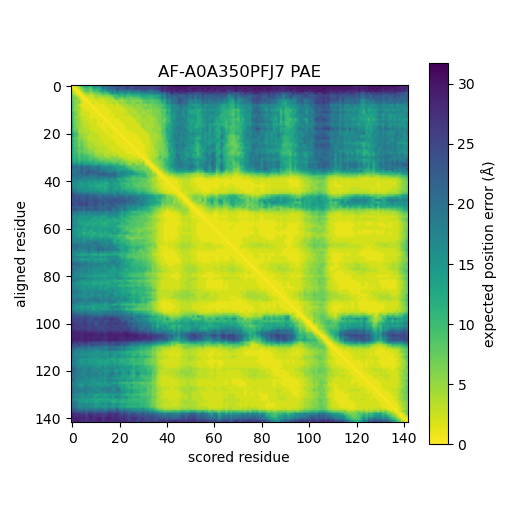N A N 1
ATOM 818 C CA . ASN A 1 107 ? 15.082 10.853 -15.020 1.00 55.12 107 ASN A CA 1
ATOM 819 C C . ASN A 1 107 ? 14.060 9.862 -15.602 1.00 55.12 107 ASN A C 1
ATOM 821 O O . ASN A 1 107 ? 13.367 9.205 -14.836 1.00 55.12 107 ASN A O 1
ATOM 825 N N . PHE A 1 108 ? 13.993 9.705 -16.928 1.00 57.22 108 PHE A N 1
ATOM 826 C CA . PHE A 1 108 ? 13.032 8.807 -17.601 1.00 57.22 108 PHE A CA 1
ATOM 827 C C . PHE A 1 108 ? 13.199 7.313 -17.268 1.00 57.22 108 PHE A C 1
ATOM 829 O O . PHE A 1 108 ? 12.332 6.519 -17.609 1.00 57.22 108 PHE A O 1
ATOM 836 N N . ASN A 1 109 ? 14.291 6.934 -16.598 1.00 68.44 109 ASN A N 1
ATOM 837 C CA . ASN A 1 109 ? 14.604 5.545 -16.261 1.00 68.44 109 ASN A CA 1
ATOM 838 C C . ASN A 1 109 ? 14.176 5.151 -14.841 1.00 68.44 109 ASN A C 1
ATOM 840 O O . ASN A 1 109 ? 14.646 4.134 -14.359 1.00 68.44 109 ASN A O 1
ATOM 844 N N . TYR A 1 110 ? 13.392 5.969 -14.132 1.00 79.88 110 TYR A N 1
ATOM 845 C CA . TYR A 1 110 ? 12.929 5.652 -12.779 1.00 79.88 110 TYR A CA 1
ATOM 846 C C . TYR A 1 110 ? 11.405 5.728 -12.731 1.00 79.88 110 TYR A C 1
ATOM 848 O O . TYR A 1 110 ? 10.824 6.770 -13.041 1.00 79.88 110 TYR A O 1
ATOM 856 N N . GLY A 1 111 ? 10.770 4.636 -12.321 1.00 86.94 111 GLY A N 1
ATOM 857 C CA . GLY A 1 111 ? 9.322 4.510 -12.194 1.00 86.94 111 GLY A CA 1
ATOM 858 C C . GLY A 1 111 ? 8.936 3.697 -10.964 1.00 86.94 111 GLY A C 1
ATOM 859 O O . GLY A 1 111 ? 9.775 3.060 -10.335 1.00 86.94 111 GLY A O 1
ATOM 860 N N . SER A 1 112 ? 7.656 3.735 -10.606 1.00 92.38 112 SER A N 1
ATOM 861 C CA . SER A 1 112 ? 7.077 2.808 -9.625 1.00 92.38 112 SER A CA 1
ATOM 862 C C . SER A 1 112 ? 6.337 1.726 -10.403 1.00 92.38 112 SER A C 1
ATOM 864 O O . SER A 1 112 ? 5.104 1.727 -10.469 1.00 92.38 112 SER A O 1
ATOM 866 N N . GLU A 1 113 ? 7.118 0.904 -11.100 1.00 94.31 113 GLU A N 1
ATOM 867 C CA . GLU A 1 113 ? 6.623 -0.139 -11.993 1.00 94.31 113 GLU A CA 1
ATOM 868 C C . GLU A 1 113 ? 6.320 -1.412 -11.210 1.00 94.31 113 GLU A C 1
ATOM 870 O O . GLU A 1 113 ? 7.184 -1.959 -10.528 1.00 94.31 113 GLU A O 1
ATOM 875 N N . VAL A 1 114 ? 5.088 -1.882 -11.341 1.00 97.06 114 VAL A N 1
ATOM 876 C CA . VAL A 1 114 ? 4.597 -3.144 -10.798 1.00 97.06 114 VAL A CA 1
ATOM 877 C C . VAL A 1 114 ? 4.133 -3.983 -11.986 1.00 97.06 114 VAL A C 1
ATOM 879 O O . VAL A 1 114 ? 3.511 -3.472 -12.922 1.00 97.06 114 VAL A O 1
ATOM 882 N N . GLY A 1 115 ? 4.481 -5.263 -11.982 1.00 97.25 115 GLY A N 1
ATOM 883 C CA . GLY A 1 115 ? 4.068 -6.215 -13.000 1.00 97.25 115 GLY A CA 1
ATOM 884 C C . GLY A 1 115 ? 2.570 -6.487 -12.900 1.00 97.25 115 GLY A C 1
ATOM 885 O O . GLY A 1 115 ? 1.731 -5.652 -13.249 1.00 97.25 115 GLY A O 1
ATOM 886 N N . THR A 1 116 ? 2.239 -7.681 -12.438 1.00 97.69 116 THR A N 1
ATOM 887 C CA . THR A 1 116 ? 0.863 -8.077 -12.144 1.00 97.69 116 THR A CA 1
ATOM 888 C C . THR A 1 116 ? 0.531 -7.742 -10.698 1.00 97.69 116 THR A C 1
ATOM 890 O O . THR A 1 116 ? 1.330 -8.030 -9.813 1.00 97.69 116 THR A O 1
ATOM 893 N N . ILE A 1 117 ? -0.635 -7.144 -10.471 1.00 97.94 117 ILE A N 1
ATOM 894 C CA . ILE A 1 117 ? -1.268 -7.101 -9.153 1.00 97.94 117 ILE A CA 1
ATOM 895 C C . ILE A 1 117 ? -2.444 -8.069 -9.211 1.00 97.94 117 ILE A C 1
ATOM 897 O O . ILE A 1 117 ? -3.383 -7.825 -9.977 1.00 97.94 117 ILE A O 1
ATOM 901 N N . ASP A 1 118 ? -2.368 -9.152 -8.446 1.00 96.94 118 ASP A N 1
ATOM 902 C CA . ASP A 1 118 ? -3.503 -10.035 -8.195 1.00 96.94 118 ASP A CA 1
ATOM 903 C C . ASP A 1 118 ? -4.165 -9.633 -6.876 1.00 96.94 118 ASP A C 1
ATOM 905 O O . ASP A 1 118 ? -3.489 -9.308 -5.898 1.00 96.94 118 ASP A O 1
ATOM 909 N N . VAL A 1 119 ? -5.488 -9.558 -6.867 1.00 95.69 119 VAL A N 1
ATOM 910 C CA . VAL A 1 119 ? -6.262 -9.113 -5.711 1.00 95.69 119 VAL A CA 1
ATOM 911 C C . VAL A 1 119 ? -7.326 -10.152 -5.426 1.00 95.69 119 VAL A C 1
ATOM 913 O O . VAL A 1 119 ? -8.232 -10.326 -6.239 1.00 95.69 119 VAL A O 1
ATOM 916 N N . ASP A 1 120 ? -7.260 -10.743 -4.237 1.00 93.62 120 ASP A N 1
ATOM 917 C CA . ASP A 1 120 ? -8.248 -11.691 -3.733 1.00 93.62 120 ASP A CA 1
ATOM 918 C C . ASP A 1 120 ? -8.777 -11.243 -2.362 1.00 93.62 120 ASP A C 1
ATOM 920 O O . ASP A 1 120 ? -8.066 -10.643 -1.547 1.00 93.62 120 ASP A O 1
ATOM 924 N N . ASN A 1 121 ? -10.067 -11.485 -2.133 1.00 92.19 121 ASN A N 1
ATOM 925 C CA . ASN A 1 121 ? -10.808 -11.215 -0.898 1.00 92.19 121 ASN A CA 1
ATOM 926 C C . ASN A 1 121 ? -10.493 -9.859 -0.229 1.00 92.19 121 ASN A C 1
ATOM 928 O O . ASN A 1 121 ? -10.457 -9.731 0.996 1.00 92.19 121 ASN A O 1
ATOM 932 N N . SER A 1 122 ? -10.252 -8.828 -1.037 1.00 92.00 122 SER A N 1
ATOM 933 C CA . SER A 1 122 ? -9.780 -7.528 -0.564 1.00 92.00 122 SER A CA 1
ATOM 934 C C . SER A 1 122 ? -10.741 -6.409 -0.950 1.00 92.00 122 SER A C 1
ATOM 936 O O . SER A 1 122 ? -11.414 -6.451 -1.980 1.00 92.00 122 SER A O 1
ATOM 938 N N . SER A 1 123 ? -10.825 -5.372 -0.118 1.00 93.00 123 SER A N 1
ATOM 939 C CA . SER A 1 123 ? -11.767 -4.267 -0.310 1.00 93.00 123 SER A CA 1
ATOM 940 C C . SER A 1 123 ? -11.151 -2.904 -0.009 1.00 93.00 123 SER A C 1
ATOM 942 O O . SER A 1 123 ? -10.171 -2.772 0.724 1.00 93.00 123 SER A O 1
ATOM 944 N N . ASN A 1 124 ? -11.740 -1.855 -0.591 1.00 93.88 124 ASN A N 1
ATOM 945 C CA . ASN A 1 124 ? -11.327 -0.461 -0.394 1.00 93.88 124 ASN A CA 1
ATOM 946 C C . ASN A 1 124 ? -9.849 -0.181 -0.740 1.00 93.88 124 ASN A C 1
ATOM 948 O O . ASN A 1 124 ? -9.231 0.702 -0.148 1.00 93.88 124 ASN A O 1
ATOM 952 N N . LEU A 1 125 ? -9.290 -0.915 -1.707 1.00 95.50 125 LEU A N 1
ATOM 953 C CA . LEU A 1 125 ? -7.925 -0.704 -2.182 1.00 95.50 125 LEU A CA 1
ATOM 954 C C . LEU A 1 125 ? -7.811 0.582 -2.999 1.00 95.50 125 LEU A C 1
ATOM 956 O O . LEU A 1 125 ? -8.705 0.936 -3.773 1.00 95.50 125 LEU A O 1
ATOM 960 N N . VAL A 1 126 ? -6.681 1.271 -2.859 1.00 96.31 126 VAL A N 1
ATOM 961 C CA . VAL A 1 126 ? -6.417 2.514 -3.585 1.00 96.31 126 VAL A CA 1
ATOM 962 C C . VAL A 1 126 ? -5.027 2.482 -4.206 1.00 96.31 126 VAL A C 1
ATOM 964 O O . VAL A 1 126 ? -4.023 2.502 -3.504 1.00 96.31 126 VAL A O 1
ATOM 967 N N . PHE A 1 127 ? -4.961 2.533 -5.535 1.00 95.75 127 PHE A N 1
ATOM 968 C CA . PHE A 1 127 ? -3.708 2.615 -6.289 1.00 95.75 127 PHE A CA 1
ATOM 969 C C . PHE A 1 127 ? -3.545 4.020 -6.881 1.00 95.75 127 PHE A C 1
ATOM 971 O O . PHE A 1 127 ? -4.430 4.511 -7.587 1.00 95.75 127 PHE A O 1
ATOM 978 N N . LYS A 1 128 ? -2.427 4.700 -6.602 1.00 94.19 128 LYS A N 1
ATOM 979 C CA . LYS A 1 128 ? -2.140 6.054 -7.113 1.00 94.19 128 LYS A CA 1
ATOM 980 C C . LYS A 1 128 ? -0.744 6.120 -7.706 1.00 94.19 128 LYS A C 1
ATOM 982 O O . LYS A 1 128 ? 0.222 5.796 -7.034 1.00 94.19 128 LYS A O 1
ATOM 987 N N . GLY A 1 129 ? -0.610 6.619 -8.933 1.00 91.81 129 GLY A N 1
ATOM 988 C CA . GLY A 1 129 ? 0.703 6.943 -9.502 1.00 91.81 129 GLY A CA 1
ATOM 989 C C . GLY A 1 129 ? 1.639 5.752 -9.744 1.00 91.81 129 GLY A C 1
ATOM 990 O O . GLY A 1 129 ? 2.843 5.967 -9.879 1.00 91.81 129 GLY A O 1
ATOM 991 N N . LEU A 1 130 ? 1.106 4.528 -9.784 1.00 93.50 130 LEU A N 1
ATOM 992 C CA . LEU A 1 130 ? 1.830 3.316 -10.168 1.00 93.50 130 LEU A CA 1
ATOM 993 C C . LEU A 1 130 ? 1.767 3.107 -11.685 1.00 93.50 130 LEU A C 1
ATOM 995 O O . LEU A 1 130 ? 0.783 3.475 -12.330 1.00 93.50 130 LEU A O 1
ATOM 999 N N . GLN A 1 131 ? 2.798 2.476 -12.236 1.00 92.94 131 GLN A N 1
ATOM 1000 C CA . GLN A 1 131 ? 2.775 1.903 -13.580 1.00 92.94 131 GLN A CA 1
ATOM 1001 C C . GLN A 1 131 ? 2.501 0.407 -13.420 1.00 92.94 131 GLN A C 1
ATOM 1003 O O . GLN A 1 131 ? 3.348 -0.299 -12.891 1.00 92.94 131 GLN A O 1
ATOM 1008 N N . ILE A 1 132 ? 1.310 -0.056 -13.803 1.00 95.69 132 ILE A N 1
ATOM 1009 C CA . ILE A 1 132 ? 0.862 -1.439 -13.575 1.00 95.69 132 ILE A CA 1
ATOM 1010 C C . ILE A 1 132 ? 0.741 -2.144 -14.925 1.00 95.69 132 ILE A C 1
ATOM 1012 O O . ILE A 1 132 ? 0.081 -1.619 -15.826 1.00 95.69 132 ILE A O 1
ATOM 1016 N N . SER A 1 133 ? 1.357 -3.319 -15.068 1.00 97.19 133 SER A N 1
ATOM 1017 C CA . SER A 1 133 ? 1.284 -4.100 -16.313 1.00 97.19 133 SER A CA 1
ATOM 1018 C C . SER A 1 133 ? -0.044 -4.840 -16.453 1.00 97.19 133 SER A C 1
ATOM 1020 O O . SER A 1 133 ? -0.610 -4.905 -17.544 1.00 97.19 133 SER A O 1
ATOM 1022 N N . SER A 1 134 ? -0.554 -5.421 -15.368 1.00 97.31 134 SER A N 1
ATOM 1023 C CA . SER A 1 134 ? -1.849 -6.112 -15.333 1.00 97.31 134 SER A CA 1
ATOM 1024 C C . SER A 1 134 ? -2.455 -6.046 -13.933 1.00 97.31 134 SER A C 1
ATOM 1026 O O . SER A 1 134 ? -1.729 -6.056 -12.944 1.00 97.31 134 SER A O 1
ATOM 1028 N N . LEU A 1 135 ? -3.782 -5.957 -13.858 1.00 96.62 135 LEU A N 1
ATOM 1029 C CA . LEU A 1 135 ? -4.541 -5.931 -12.609 1.00 96.62 135 LEU A CA 1
ATOM 1030 C C . LEU A 1 135 ? -5.663 -6.965 -12.707 1.00 96.62 135 LEU A C 1
ATOM 1032 O O . LEU A 1 135 ? -6.558 -6.811 -13.544 1.00 96.62 135 LEU A O 1
ATOM 1036 N N . PHE A 1 136 ? -5.601 -7.989 -11.863 1.00 95.25 136 PHE A N 1
ATOM 1037 C CA . PHE A 1 136 ? -6.665 -8.969 -11.681 1.00 95.25 136 PHE A CA 1
ATOM 1038 C C . PHE A 1 136 ? -7.392 -8.651 -10.376 1.00 95.25 136 PHE A C 1
ATOM 1040 O O . PHE A 1 136 ? -6.769 -8.307 -9.378 1.00 95.25 136 PHE A O 1
ATOM 1047 N N . LEU A 1 137 ? -8.722 -8.659 -10.429 1.00 92.75 137 LEU A N 1
ATOM 1048 C CA . LEU A 1 137 ? -9.585 -8.400 -9.282 1.00 92.75 137 LEU A CA 1
ATOM 1049 C C . LEU A 1 137 ? -10.528 -9.590 -9.169 1.00 92.75 137 LEU A C 1
ATOM 1051 O O . LEU A 1 137 ? -11.501 -9.662 -9.927 1.00 92.75 137 LEU A O 1
ATOM 1055 N N . ASP A 1 138 ? -10.214 -10.516 -8.273 1.00 86.88 138 ASP A N 1
ATOM 1056 C CA . ASP A 1 138 ? -11.096 -11.620 -7.934 1.00 86.88 138 ASP A CA 1
ATOM 1057 C C . ASP A 1 138 ? -11.947 -11.259 -6.708 1.00 86.88 138 ASP A C 1
ATOM 1059 O O . ASP A 1 138 ? -11.558 -10.492 -5.821 1.00 86.88 138 ASP A O 1
ATOM 1063 N N . ASN A 1 139 ? -13.166 -11.777 -6.688 1.00 71.25 139 ASN A N 1
ATOM 1064 C CA . ASN A 1 139 ? -14.026 -11.743 -5.523 1.00 71.25 139 ASN A CA 1
ATOM 1065 C C . ASN A 1 139 ? -14.540 -13.169 -5.308 1.00 71.25 139 ASN A C 1
ATOM 1067 O O . ASN A 1 139 ? -15.431 -13.599 -6.045 1.00 71.25 139 ASN A O 1
ATOM 1071 N N . PRO A 1 140 ? -14.093 -13.874 -4.257 1.00 61.66 140 PRO A N 1
ATOM 1072 C CA . PRO A 1 140 ? -14.465 -15.269 -4.027 1.00 61.66 140 PRO A CA 1
ATOM 1073 C C . PRO A 1 140 ? -15.954 -15.443 -3.675 1.00 61.66 140 PRO A C 1
ATOM 1075 O O . PRO A 1 140 ? -16.428 -16.559 -3.474 1.00 61.66 140 PRO A O 1
ATOM 1078 N N . ASN A 1 141 ? -16.713 -14.341 -3.598 1.00 58.06 141 ASN A N 1
ATOM 1079 C CA . ASN A 1 141 ? -18.153 -14.318 -3.354 1.00 58.06 141 ASN A CA 1
ATOM 1080 C C . ASN A 1 141 ? -19.012 -14.179 -4.632 1.00 58.06 141 ASN A C 1
ATOM 1082 O O . ASN A 1 141 ? -20.194 -13.833 -4.515 1.00 58.06 141 ASN A O 1
ATOM 1086 N N . THR A 1 142 ? -18.459 -14.425 -5.827 1.00 52.34 142 THR A N 1
ATOM 1087 C CA . THR A 1 142 ? -19.235 -14.605 -7.076 1.00 52.34 142 THR A CA 1
ATOM 1088 C C . THR A 1 142 ? -19.196 -16.027 -7.604 1.00 52.34 142 THR A C 1
ATOM 1090 O O . THR A 1 142 ? -18.096 -16.612 -7.630 1.00 52.34 142 THR A O 1
#

Radius of gyration: 26.51 Å; Cα contacts (8 Å, |Δi|>4): 258; chains: 1; bounding box: 51×33×82 Å

Solvent-accessible surface area (backbone atoms only — not comparable to full-atom values): 8040 Å² total; per-residue (Å²): 130,87,81,70,51,72,68,55,53,52,52,50,52,51,52,52,52,50,51,51,51,54,52,51,51,53,52,54,57,60,70,66,64,74,83,84,70,74,50,71,35,39,30,29,76,49,100,77,51,68,89,54,98,47,43,29,62,42,54,52,63,47,54,73,70,55,55,76,49,18,35,37,37,36,47,63,26,78,59,68,59,42,65,40,74,45,66,74,41,41,36,40,30,42,38,18,41,61,66,43,67,84,63,64,80,73,53,96,66,48,38,24,33,34,36,42,39,40,33,36,63,51,44,71,68,42,83,38,33,57,46,68,74,42,80,49,80,51,58,89,89,113

Secondary structure (DSSP, 8-state):
-----HHHHHHHHHHHHHHHHHHHHHHHHHHT----PPPEEEE--STTPPPSTTEESSHHHHHHH--TT-EEEE--BSS----EEEES-BS-EEE-GGG-TTTTTS-TT-B-EEEEEEEES-BS-EEES-EEEEEEE--TT-

Sequence (142 aa):
MGIYSNLGIEYFNKQKDIMKKILFLLIAVLATQTTTAQNILIVDNTDKNPSGSNYYSDLQEAIDAALSGDIIYVMPSPNSYGNVDIEDREGLTLIGLGYNTSAINKNFNYGSEVGTIDVDNSSNLVFKGLQISSLFLDNPNT

Nearest PDB structures (foldseek):
  1dli-assembly1_A-2  TM=3.848E-01  e=6.219E+00  Streptococcus pyogenes

pLDDT: mean 87.16, std 12.43, range [51.38, 98.31]